Protein AF-A0A2M7S417-F1 (afdb_monomer_lite)

Secondary structure (DSSP, 8-state):
--THHHHHHHHHHHHHHHS-----PPPPPPP---TTGGGTT----HHHHHHHHHHHHHHHHHHHHHHHHHHHHHHHHHHHHHHHHHHHHHHH---GGGHHHHHHHHHHHHHHHHHHHHHHHHHHHHHHHHHHHHHHHHHHHHHTSTT----

Foldseek 3Di:
DDPPVVVVVVVVVVVVVVPPDDDDDDDDDDDDDDPVVVVVPPDCDPVNVVLVVLVVVLVVQLVVLVVVLVVLVVVLVVVLVVLVVVLVVLVPPDDPPPPPVSVVVSVVVNVVSVVVNVVSVVVSVVSNVVSVVVNVVSVVVLVPRPPDDDD

Sequence (151 aa):
MDNKIVNLFAFIIIFLMLFGNCDAQWPPLPPTISPSDAEIGRKLTPKKTRDILDFSILDQQLKQIEEQEKNVNAKYDRQRDSLYKEIQDLERRYSPTNYFKYEKNKQSRLKQLYSNLQVIEEKRTQELEKLEKRRQEVLKKAEGNPYYKKF

Radius of gyration: 31.03 Å; chains: 1; bounding box: 86×46×71 Å

Structure (mmCIF, N/CA/C/O backbone):
data_AF-A0A2M7S417-F1
#
_entry.id   AF-A0A2M7S417-F1
#
loop_
_atom_site.group_PDB
_atom_site.id
_atom_site.type_symbol
_atom_site.label_atom_id
_atom_site.label_alt_id
_atom_site.label_comp_id
_atom_site.label_asym_id
_atom_site.label_entity_id
_atom_site.label_seq_id
_atom_site.pdbx_PDB_ins_code
_atom_site.Cartn_x
_atom_site.Cartn_y
_atom_site.Cartn_z
_atom_site.occupancy
_atom_site.B_iso_or_equiv
_atom_site.auth_seq_id
_atom_site.auth_comp_id
_atom_site.auth_asym_id
_atom_site.auth_atom_id
_atom_site.pdbx_PDB_model_num
ATOM 1 N N . MET A 1 1 ? -15.984 34.152 12.413 1.00 45.78 1 MET A N 1
ATOM 2 C CA . MET A 1 1 ? -17.246 33.400 12.577 1.00 45.78 1 MET A CA 1
ATOM 3 C C . MET A 1 1 ? -17.707 33.015 11.188 1.00 45.78 1 MET A C 1
ATOM 5 O O . MET A 1 1 ? -18.020 33.892 10.397 1.00 45.78 1 MET A O 1
ATOM 9 N N . ASP A 1 2 ? -17.586 31.733 10.859 1.00 41.72 2 ASP A N 1
ATOM 10 C CA . ASP A 1 2 ? -17.624 31.236 9.486 1.00 41.72 2 ASP A CA 1
ATOM 11 C C . ASP A 1 2 ? -19.043 31.161 8.900 1.00 41.72 2 ASP A C 1
ATOM 13 O O . ASP A 1 2 ? -19.935 30.513 9.453 1.00 41.72 2 ASP A O 1
ATOM 17 N N . ASN A 1 3 ? -19.209 31.747 7.709 1.00 51.84 3 ASN A N 1
ATOM 18 C CA . ASN A 1 3 ? -20.437 31.829 6.895 1.00 51.84 3 ASN A CA 1
ATOM 19 C C . ASN A 1 3 ? -21.092 30.478 6.531 1.00 51.84 3 ASN A C 1
ATOM 21 O O . ASN A 1 3 ? -22.131 30.444 5.876 1.00 51.84 3 ASN A O 1
ATOM 25 N N . LYS A 1 4 ? -20.515 29.348 6.950 1.00 47.66 4 LYS A N 1
ATOM 26 C CA . LYS A 1 4 ? -21.068 28.005 6.720 1.00 47.66 4 LYS A CA 1
ATOM 27 C C . LYS A 1 4 ? -22.209 27.659 7.681 1.00 47.66 4 LYS A C 1
ATOM 29 O O . LYS A 1 4 ? -23.081 26.880 7.314 1.00 47.66 4 LYS A O 1
ATOM 34 N N . ILE A 1 5 ? -22.239 28.260 8.873 1.00 52.47 5 ILE A N 1
ATOM 35 C CA . ILE A 1 5 ? -23.282 27.990 9.878 1.00 52.47 5 ILE A CA 1
ATOM 36 C C . ILE A 1 5 ? -24.610 28.657 9.482 1.00 52.47 5 ILE A C 1
ATOM 38 O O . ILE A 1 5 ? -25.672 28.065 9.655 1.00 52.47 5 ILE A O 1
ATOM 42 N N . VAL A 1 6 ? -24.560 29.840 8.862 1.00 55.09 6 VAL A N 1
ATOM 43 C CA . VAL A 1 6 ? -25.763 30.595 8.465 1.00 55.09 6 VAL A CA 1
ATOM 44 C C . VAL A 1 6 ? -26.569 29.865 7.380 1.00 55.09 6 VAL A C 1
ATOM 46 O O . VAL A 1 6 ? -27.796 29.827 7.446 1.00 55.09 6 VAL A O 1
ATOM 49 N N . ASN A 1 7 ? -25.899 29.195 6.436 1.00 51.66 7 ASN A N 1
ATOM 50 C CA . ASN A 1 7 ? -26.580 28.457 5.364 1.00 51.66 7 ASN A CA 1
ATOM 51 C C . ASN A 1 7 ? -27.292 27.182 5.842 1.00 51.66 7 ASN A C 1
ATOM 53 O O . ASN A 1 7 ? -28.297 26.792 5.251 1.00 51.66 7 ASN A O 1
ATOM 57 N N . LEU A 1 8 ? -26.818 26.547 6.919 1.00 53.59 8 LEU A N 1
ATOM 58 C CA . LEU A 1 8 ? -27.470 25.355 7.466 1.00 53.59 8 LEU A CA 1
ATOM 59 C C . LEU A 1 8 ? -28.770 25.714 8.206 1.00 53.59 8 LEU A C 1
ATOM 61 O O . LEU A 1 8 ? -29.763 25.001 8.091 1.00 53.59 8 LEU A O 1
ATOM 65 N N . PHE A 1 9 ? -28.791 26.854 8.905 1.00 51.84 9 PHE A N 1
ATOM 66 C CA . PHE A 1 9 ? -29.991 27.334 9.597 1.00 51.84 9 PHE A CA 1
ATOM 67 C C . PHE A 1 9 ? -31.098 27.774 8.630 1.00 51.84 9 PHE A C 1
ATOM 69 O O . PHE A 1 9 ? -32.269 27.488 8.880 1.00 51.84 9 PHE A O 1
ATOM 76 N N . ALA A 1 10 ? -30.748 28.393 7.498 1.00 56.56 10 ALA A N 1
ATOM 77 C CA . ALA A 1 10 ? -31.728 28.780 6.482 1.00 56.56 10 ALA A CA 1
ATOM 78 C C . ALA A 1 10 ? -32.451 27.566 5.864 1.00 56.56 10 ALA A C 1
ATOM 80 O O . ALA A 1 10 ? -33.658 27.615 5.628 1.00 56.56 10 ALA A O 1
ATOM 81 N N . PHE A 1 11 ? -31.744 26.448 5.671 1.00 55.69 11 PHE A N 1
ATOM 82 C CA . PHE A 1 11 ? -32.325 25.223 5.110 1.00 55.69 11 PHE A CA 1
ATOM 83 C C . PHE A 1 11 ? -33.346 24.557 6.046 1.00 55.69 11 PHE A C 1
ATOM 85 O O . PHE A 1 11 ? -34.362 24.041 5.585 1.00 55.69 11 PHE A O 1
ATOM 92 N N . ILE A 1 12 ? -33.109 24.603 7.360 1.00 57.50 12 ILE A N 1
ATOM 93 C CA . ILE A 1 12 ? -33.992 23.985 8.362 1.00 57.50 12 ILE A CA 1
ATOM 94 C C . ILE A 1 12 ? -35.317 24.753 8.482 1.00 57.50 12 ILE A C 1
ATOM 96 O O . ILE A 1 12 ? -36.377 24.141 8.610 1.00 57.50 12 ILE A O 1
ATOM 100 N N . ILE A 1 13 ? -35.280 26.085 8.383 1.00 57.28 13 ILE A N 1
ATOM 101 C CA . ILE A 1 13 ? -36.488 26.921 8.471 1.00 57.28 13 ILE A CA 1
ATOM 102 C C . ILE A 1 13 ? -37.386 26.722 7.240 1.00 57.28 13 ILE A C 1
ATOM 104 O O . ILE A 1 13 ? -38.602 26.603 7.383 1.00 57.28 13 ILE A O 1
ATOM 108 N N . ILE A 1 14 ? -36.801 26.603 6.044 1.00 56.44 14 ILE A N 1
ATOM 109 C CA . ILE A 1 14 ? -37.559 26.335 4.810 1.00 56.44 14 ILE A CA 1
ATOM 110 C C . ILE A 1 14 ? -38.202 24.937 4.853 1.00 56.44 14 ILE A C 1
ATOM 112 O O . ILE A 1 14 ? -39.342 24.771 4.420 1.00 56.44 14 ILE A O 1
ATOM 116 N N . PHE A 1 15 ? -37.525 23.946 5.440 1.00 51.78 15 PHE A N 1
ATOM 117 C CA . PHE A 1 15 ? -38.070 22.594 5.595 1.00 51.78 15 PHE A CA 1
ATOM 118 C C . PHE A 1 15 ? -39.266 22.546 6.563 1.00 51.78 15 PHE A C 1
ATOM 120 O O . PHE A 1 15 ? -40.220 21.813 6.328 1.00 51.78 15 PHE A O 1
ATOM 127 N N . LEU A 1 16 ? -39.268 23.370 7.616 1.00 51.34 16 LEU A N 1
ATOM 128 C CA . LEU A 1 16 ? -40.389 23.457 8.561 1.00 51.34 16 LEU A CA 1
ATOM 129 C C . LEU A 1 16 ? -41.619 24.177 7.988 1.00 51.34 16 LEU A C 1
ATOM 131 O O . LEU A 1 16 ? -42.739 23.847 8.369 1.00 51.34 16 LEU A O 1
ATOM 135 N N . MET A 1 17 ? -41.441 25.113 7.050 1.00 50.28 17 MET A N 1
ATOM 136 C CA . MET A 1 17 ? -42.573 25.806 6.418 1.00 50.28 17 MET A CA 1
ATOM 137 C C . MET A 1 17 ? -43.271 24.976 5.331 1.00 50.28 17 MET A C 1
ATOM 139 O O . MET A 1 17 ? -44.449 25.196 5.072 1.00 50.28 17 MET A O 1
ATOM 143 N N . LEU A 1 18 ? -42.586 24.005 4.716 1.00 51.16 18 LEU A N 1
ATOM 144 C CA . LEU A 1 18 ? -43.160 23.171 3.648 1.00 51.16 18 LEU A CA 1
ATOM 145 C C . LEU A 1 18 ? -43.994 21.980 4.151 1.00 51.16 18 LEU A C 1
ATOM 147 O O . LEU A 1 18 ? -44.774 21.428 3.381 1.00 51.16 18 LEU A O 1
ATOM 151 N N . PHE A 1 19 ? -43.874 21.605 5.428 1.00 48.91 19 PHE A N 1
ATOM 152 C CA . PHE A 1 19 ? -44.612 20.476 6.020 1.00 48.91 19 PHE A CA 1
ATOM 153 C C . PHE A 1 19 ? -45.622 20.891 7.102 1.00 48.91 19 PHE A C 1
ATOM 155 O O . PHE A 1 19 ? -46.267 20.041 7.713 1.00 48.91 19 PHE A O 1
ATOM 162 N N . GLY A 1 20 ? -45.794 22.192 7.335 1.00 45.84 20 GLY A N 1
ATOM 163 C CA . GLY A 1 20 ? -46.723 22.730 8.324 1.00 45.84 20 GLY A CA 1
ATOM 164 C C . GLY A 1 20 ? -48.110 23.006 7.754 1.00 45.84 20 GLY A C 1
ATOM 165 O O . GLY A 1 20 ? -48.501 24.161 7.713 1.00 45.84 20 GLY A O 1
ATOM 166 N N . ASN A 1 21 ? -48.833 21.980 7.296 1.00 50.12 21 ASN A N 1
ATOM 167 C CA . ASN A 1 21 ? -50.294 22.030 7.148 1.00 50.12 21 ASN A CA 1
ATOM 168 C C . ASN A 1 21 ? -50.863 20.607 7.078 1.00 50.12 21 ASN A C 1
ATOM 170 O O . ASN A 1 21 ? -51.005 20.016 6.010 1.00 50.12 21 ASN A O 1
ATOM 174 N N . CYS A 1 22 ? -51.191 20.055 8.243 1.00 39.31 22 CYS A N 1
ATOM 175 C CA . CYS A 1 22 ? -52.138 18.956 8.372 1.00 39.31 22 CYS A CA 1
ATOM 17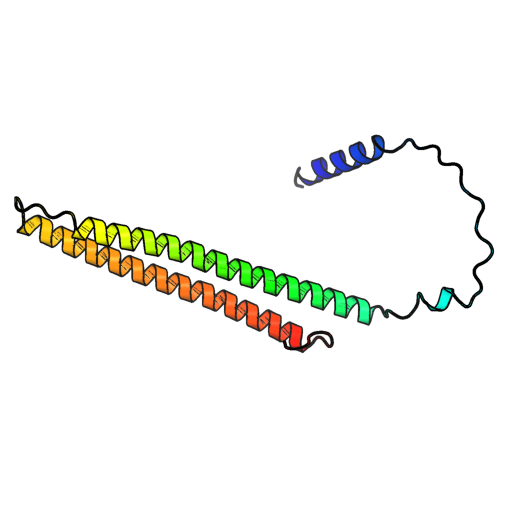6 C C . CYS A 1 22 ? -52.999 19.232 9.603 1.00 39.31 22 CYS A C 1
ATOM 178 O O . CYS A 1 22 ? -52.553 19.063 10.737 1.00 39.31 22 CYS A O 1
ATOM 180 N N . ASP A 1 23 ? -54.230 19.674 9.348 1.00 50.28 23 ASP A N 1
ATOM 181 C CA . ASP A 1 23 ? -55.357 19.518 10.259 1.00 50.28 23 ASP A CA 1
ATOM 182 C C . ASP A 1 23 ? -55.468 18.037 10.636 1.00 50.28 23 ASP A C 1
ATOM 184 O O . ASP A 1 23 ? -55.852 17.197 9.822 1.00 50.28 23 ASP A O 1
ATOM 188 N N . ALA A 1 24 ? -55.098 17.699 11.868 1.00 44.97 24 ALA A N 1
ATOM 189 C CA . ALA A 1 24 ? -55.280 16.364 12.415 1.00 44.97 24 ALA A CA 1
ATOM 190 C C . ALA A 1 24 ? -56.060 16.482 13.722 1.00 44.97 24 ALA A C 1
ATOM 192 O O . ALA A 1 24 ? -55.543 16.840 14.779 1.00 44.97 24 ALA A O 1
ATOM 193 N N . GLN A 1 25 ? -57.350 16.202 13.599 1.00 42.19 25 GLN A N 1
ATOM 194 C CA . GLN A 1 25 ? -58.297 16.012 14.680 1.00 42.19 25 GLN A CA 1
ATOM 195 C C . GLN A 1 25 ? -57.741 14.992 15.687 1.00 42.19 25 GLN A C 1
ATOM 197 O O . GLN A 1 25 ? -57.468 13.844 15.337 1.00 42.19 25 GLN A O 1
ATOM 202 N N . TRP A 1 26 ? -57.532 15.424 16.932 1.00 42.81 26 TRP A N 1
ATOM 203 C CA . TRP A 1 26 ? -56.989 14.572 17.990 1.00 42.81 26 TRP A CA 1
ATOM 204 C C . TRP A 1 26 ? -57.972 13.435 18.319 1.00 42.81 26 TRP A C 1
ATOM 206 O O . TRP A 1 26 ? -59.136 13.722 18.617 1.00 42.81 26 TRP A O 1
ATOM 216 N N . PRO A 1 27 ? -57.551 12.157 18.307 1.00 43.84 27 PRO A N 1
ATOM 217 C CA . PRO A 1 27 ? -58.373 11.084 18.849 1.00 43.84 27 PRO A CA 1
ATOM 218 C C . PRO A 1 27 ? -58.471 11.220 20.382 1.00 43.84 27 PRO A C 1
ATOM 220 O O . PRO A 1 27 ? -57.541 11.734 21.014 1.00 43.84 27 PRO A O 1
ATOM 223 N N . PRO A 1 28 ? -59.578 10.775 21.007 1.00 47.75 28 PRO A N 1
ATOM 224 C CA . PRO A 1 28 ? -59.715 10.806 22.457 1.00 47.75 28 PRO A CA 1
ATOM 225 C C . PRO A 1 28 ? -58.628 9.951 23.120 1.00 47.75 28 PRO A C 1
ATOM 227 O O . PRO A 1 28 ? -58.261 8.885 22.623 1.00 47.75 28 PRO A O 1
ATOM 230 N N . LEU A 1 29 ? -58.115 10.452 24.246 1.00 50.50 29 LEU A N 1
ATOM 231 C CA . LEU A 1 29 ? -57.075 9.811 25.051 1.00 50.50 29 LEU A CA 1
ATOM 232 C C . LEU A 1 29 ? -57.456 8.355 25.391 1.00 50.50 29 LEU A C 1
ATOM 234 O O . LEU A 1 29 ? -58.589 8.118 25.820 1.00 50.50 29 LEU A O 1
ATOM 238 N N . PRO A 1 30 ? -56.534 7.383 25.251 1.00 46.78 30 PRO A N 1
ATOM 239 C CA . PRO A 1 30 ? -56.773 6.027 25.727 1.00 46.78 30 PRO A CA 1
ATOM 240 C C . PRO A 1 30 ? -56.899 6.004 27.263 1.00 46.78 30 PRO A C 1
ATOM 242 O O . PRO A 1 30 ? -56.320 6.859 27.943 1.00 46.78 30 PRO A O 1
ATOM 245 N N . PRO A 1 31 ? -57.656 5.041 27.823 1.00 49.41 31 PRO A N 1
ATOM 246 C CA . PRO A 1 31 ? -57.903 4.966 29.253 1.00 49.41 31 PRO A CA 1
ATOM 247 C C . PRO A 1 31 ? -56.604 4.757 30.035 1.00 49.41 31 PRO A C 1
ATOM 249 O O . PRO A 1 31 ? -55.679 4.076 29.594 1.00 49.41 31 PRO A O 1
ATOM 252 N N . THR A 1 32 ? -56.591 5.383 31.207 1.00 51.81 32 THR A N 1
ATOM 253 C CA . THR A 1 32 ? -55.578 5.402 32.260 1.00 51.81 32 THR A CA 1
ATOM 254 C C . THR A 1 32 ? -54.691 4.157 32.279 1.00 51.81 32 THR A C 1
ATOM 256 O O . THR A 1 32 ? -55.132 3.064 32.630 1.00 51.81 32 THR A O 1
ATOM 259 N N . ILE A 1 33 ? -53.418 4.351 31.930 1.00 42.50 33 ILE A N 1
ATOM 260 C CA . ILE A 1 33 ? -52.358 3.353 32.069 1.00 42.50 33 ILE A CA 1
ATOM 261 C C . ILE A 1 33 ? -52.300 2.935 33.545 1.00 42.50 33 ILE A C 1
ATOM 263 O O . ILE A 1 33 ? -52.037 3.756 34.426 1.00 42.50 33 ILE A O 1
ATOM 267 N N . SER A 1 34 ? -52.581 1.656 33.802 1.00 46.53 34 SER A N 1
ATOM 268 C CA . SER A 1 34 ? -52.348 0.997 35.087 1.00 46.53 34 SER A CA 1
ATOM 269 C C . SER A 1 34 ? -50.896 1.234 35.528 1.00 46.53 34 SER A C 1
ATOM 271 O O . SER A 1 34 ? -49.988 1.1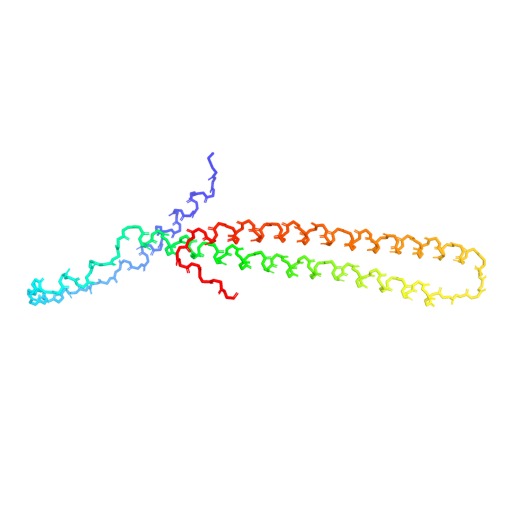23 34.699 1.00 46.53 34 SER A O 1
ATOM 273 N N . PRO A 1 35 ? -50.621 1.510 36.816 1.00 47.81 35 PRO A N 1
ATOM 274 C CA . PRO A 1 35 ? -49.262 1.744 37.308 1.00 47.81 35 PRO A CA 1
ATOM 275 C C . PRO A 1 35 ? -48.301 0.551 37.121 1.00 47.81 35 PRO A C 1
ATOM 277 O O . PRO A 1 35 ? -47.112 0.708 37.391 1.00 47.81 35 PRO A O 1
ATOM 280 N N . SER A 1 36 ? -48.764 -0.606 36.625 1.00 47.50 36 SER A N 1
ATOM 281 C CA . SER A 1 36 ? -47.907 -1.755 36.295 1.00 47.50 36 SER A CA 1
ATOM 282 C C . SER A 1 36 ? -47.101 -1.595 35.001 1.00 47.50 36 SER A C 1
ATOM 284 O O . SER A 1 36 ? -46.043 -2.204 34.874 1.00 47.50 36 SER A O 1
ATOM 286 N N . ASP A 1 37 ? -47.540 -0.762 34.052 1.00 41.69 37 ASP A N 1
ATOM 287 C CA . ASP A 1 37 ? -46.885 -0.686 32.732 1.00 41.69 37 ASP A CA 1
ATOM 288 C C . ASP A 1 37 ? -45.796 0.401 32.672 1.00 41.69 37 ASP A C 1
ATOM 290 O O . ASP A 1 37 ? -44.940 0.407 31.785 1.00 41.69 37 ASP A O 1
ATOM 294 N N . ALA A 1 38 ? -45.738 1.273 33.685 1.00 43.56 38 ALA A N 1
ATOM 295 C CA . ALA A 1 38 ? -44.649 2.233 33.884 1.00 43.56 38 ALA A CA 1
ATOM 296 C C . ALA A 1 38 ? -43.333 1.581 34.368 1.00 43.56 38 ALA A C 1
ATOM 298 O O . ALA A 1 38 ? -42.297 2.252 34.462 1.00 43.56 38 ALA A O 1
ATOM 299 N N . GLU A 1 39 ? -43.344 0.283 34.685 1.00 43.53 39 GLU A N 1
ATOM 300 C CA . GLU A 1 39 ? -42.160 -0.460 35.135 1.00 43.53 39 GLU A CA 1
ATOM 301 C C . GLU A 1 39 ? -41.340 -1.079 34.000 1.00 43.53 39 GLU A C 1
ATOM 303 O O . GLU A 1 39 ? -40.158 -1.377 34.191 1.00 43.53 39 GLU A O 1
ATOM 308 N N . ILE A 1 40 ? -41.893 -1.179 32.789 1.00 44.88 40 ILE A N 1
ATOM 309 C CA . ILE A 1 40 ? -41.152 -1.718 31.637 1.00 44.88 40 ILE A CA 1
ATOM 310 C C . ILE A 1 40 ? -40.175 -0.665 31.064 1.00 44.88 40 ILE A C 1
ATOM 312 O O . ILE A 1 40 ? -39.168 -1.007 30.447 1.00 44.88 40 ILE A O 1
ATOM 316 N N . GLY A 1 41 ? -40.384 0.624 31.363 1.00 44.53 41 GLY A N 1
ATOM 317 C CA . GLY A 1 41 ? -39.524 1.730 30.919 1.00 44.53 41 GLY A CA 1
ATOM 318 C C . GLY A 1 41 ? -38.271 2.005 31.768 1.00 44.53 41 GLY A C 1
ATOM 319 O O . GLY A 1 41 ? -37.495 2.895 31.422 1.00 44.53 41 GLY A O 1
ATOM 320 N N . ARG A 1 42 ? -38.035 1.293 32.882 1.00 51.47 42 ARG A N 1
ATOM 321 C CA . ARG A 1 42 ? -36.982 1.649 33.860 1.00 51.47 42 ARG A CA 1
ATOM 322 C C . ARG A 1 42 ? -35.965 0.541 34.148 1.00 51.47 42 ARG A C 1
ATOM 324 O O . ARG A 1 42 ? -35.794 0.174 35.301 1.00 51.47 42 ARG A O 1
ATOM 331 N N . LYS A 1 43 ? -35.208 0.038 33.160 1.00 49.22 43 LYS A N 1
ATOM 332 C CA . LYS A 1 43 ? -33.993 -0.779 33.452 1.00 49.22 43 LYS A CA 1
ATOM 333 C C . LYS A 1 43 ? -32.789 -0.558 32.524 1.00 49.22 43 LYS A C 1
ATOM 335 O O . LYS A 1 43 ? -31.956 -1.449 32.349 1.00 49.22 43 LYS A O 1
ATOM 340 N N . LEU A 1 44 ? -32.623 0.648 31.987 1.00 51.94 44 LEU A N 1
ATOM 341 C CA . LEU A 1 44 ? -31.328 1.107 31.477 1.00 51.94 44 LEU A CA 1
ATOM 342 C C . LEU A 1 44 ? -30.826 2.210 32.404 1.00 51.94 44 LEU A C 1
ATOM 344 O O . LEU A 1 44 ? -31.297 3.341 32.366 1.00 51.94 44 LEU A O 1
ATOM 348 N N . THR A 1 45 ? -29.914 1.856 33.310 1.00 57.72 45 THR A N 1
ATOM 349 C CA . THR A 1 45 ? -29.231 2.859 34.129 1.00 57.72 45 THR A CA 1
ATOM 350 C C . THR A 1 45 ? -28.380 3.745 33.207 1.00 57.72 45 THR A C 1
ATOM 352 O O . THR A 1 45 ? -27.866 3.247 32.204 1.00 57.72 45 THR A O 1
ATOM 355 N N . PRO A 1 46 ? -28.161 5.033 33.530 1.00 62.22 46 PRO A N 1
ATOM 356 C CA . PRO A 1 46 ? -27.335 5.935 32.714 1.00 62.22 46 PRO A CA 1
ATOM 357 C C . PRO A 1 46 ? -25.941 5.369 32.402 1.00 62.22 46 PRO A C 1
ATOM 359 O O . PRO A 1 46 ? -25.365 5.648 31.354 1.00 62.22 46 PRO A O 1
ATOM 362 N N . LYS A 1 47 ? -25.423 4.532 33.311 1.00 60.91 47 LYS A N 1
ATOM 363 C CA . LYS A 1 47 ? -24.179 3.778 33.150 1.00 60.91 47 LYS A CA 1
ATOM 364 C C . LY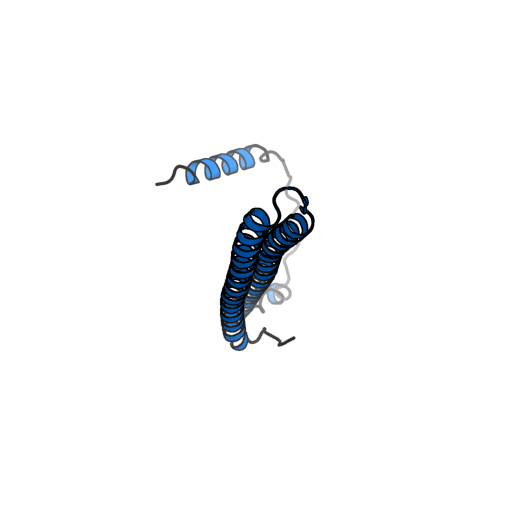S A 1 47 ? -24.264 2.772 31.996 1.00 60.91 47 LYS A C 1
ATOM 366 O O . LYS A 1 47 ? -23.442 2.819 31.096 1.00 60.91 47 LYS A O 1
ATOM 371 N N . LYS A 1 48 ? -25.321 1.957 31.955 1.00 64.25 48 LYS A N 1
ATOM 372 C CA . LYS A 1 48 ? -25.548 0.971 30.891 1.00 64.25 48 LYS A CA 1
ATOM 373 C C . LYS A 1 48 ? -25.724 1.621 29.513 1.00 64.25 48 LYS A C 1
ATOM 375 O O . LYS A 1 48 ? -25.238 1.084 28.527 1.00 64.25 48 LYS A O 1
ATOM 380 N N . THR A 1 49 ? -26.372 2.785 29.439 1.00 63.56 49 THR A N 1
ATOM 381 C CA . THR A 1 49 ? -26.511 3.536 28.178 1.00 63.56 49 THR A CA 1
ATOM 382 C C . THR A 1 49 ? -25.174 4.109 27.693 1.00 63.56 49 THR A C 1
ATOM 384 O O . THR A 1 49 ? -24.910 4.081 26.493 1.00 63.56 49 THR A O 1
ATOM 387 N N . ARG A 1 50 ? -24.309 4.587 28.603 1.00 64.56 50 ARG A N 1
ATOM 388 C CA . ARG A 1 50 ? -22.945 5.033 28.261 1.00 64.56 50 ARG A CA 1
ATOM 389 C C . ARG A 1 50 ? -22.078 3.889 27.754 1.00 64.56 50 ARG A C 1
ATOM 391 O O . ARG A 1 50 ? -21.492 4.026 26.691 1.00 64.56 50 ARG A O 1
ATOM 398 N N . ASP A 1 51 ? -22.082 2.752 28.444 1.00 69.12 51 ASP A N 1
ATOM 399 C CA . ASP A 1 51 ? -21.246 1.608 28.064 1.00 69.12 51 ASP A CA 1
ATOM 400 C C . ASP A 1 51 ? -21.591 1.076 26.650 1.00 69.12 51 ASP A C 1
ATOM 402 O O . ASP A 1 51 ? -20.699 0.674 25.898 1.00 69.12 51 ASP A O 1
ATOM 406 N N . ILE A 1 52 ? -22.878 1.122 26.262 1.00 71.62 52 ILE A N 1
ATOM 407 C CA . ILE A 1 52 ? -23.367 0.767 24.914 1.00 71.62 52 ILE A CA 1
ATOM 408 C C . ILE A 1 52 ? -22.926 1.798 23.864 1.00 71.62 52 ILE A C 1
ATOM 410 O O . ILE A 1 52 ? -22.516 1.424 22.764 1.00 71.62 52 ILE A O 1
ATOM 414 N N . LEU A 1 53 ? -23.004 3.093 24.187 1.00 71.88 53 LEU A N 1
ATOM 415 C CA . LEU A 1 53 ? -22.564 4.160 23.288 1.00 71.88 53 LEU A CA 1
ATOM 416 C C . LEU A 1 53 ? -21.046 4.093 23.056 1.00 71.88 53 LEU A C 1
ATOM 418 O O . LEU A 1 53 ? -20.601 4.172 21.913 1.00 71.88 53 LEU A O 1
ATOM 422 N N . ASP A 1 54 ? -20.269 3.865 24.116 1.00 76.75 54 ASP A N 1
ATOM 423 C CA . ASP A 1 54 ? -18.814 3.712 24.052 1.00 76.75 54 ASP A CA 1
ATOM 424 C C . ASP A 1 54 ? -18.422 2.503 23.191 1.00 76.75 54 ASP A C 1
ATOM 426 O O . ASP A 1 54 ? -17.513 2.596 22.366 1.00 76.75 54 ASP A O 1
ATOM 430 N N . PHE A 1 55 ? -19.155 1.388 23.301 1.00 77.38 55 PHE A N 1
ATOM 431 C CA . PHE A 1 55 ? -18.965 0.227 22.428 1.00 77.38 55 PHE A CA 1
ATOM 432 C C . PHE A 1 55 ? -19.253 0.553 20.953 1.00 77.38 55 PHE A C 1
ATOM 434 O O . PHE A 1 55 ? -18.441 0.234 20.086 1.00 77.38 55 PHE A O 1
ATOM 441 N N . SER A 1 56 ? -20.367 1.235 20.657 1.00 82.19 56 SER A N 1
ATOM 442 C CA . SER A 1 56 ? -20.710 1.636 19.284 1.00 82.19 56 SER A CA 1
ATOM 443 C C . SER A 1 56 ? -19.655 2.559 18.667 1.00 82.19 56 SER A C 1
ATOM 445 O O . SER A 1 56 ? -19.378 2.464 17.471 1.00 82.19 56 SER A O 1
ATOM 447 N N . ILE A 1 57 ? -19.065 3.450 19.467 1.00 86.12 57 ILE A N 1
ATOM 448 C CA . ILE A 1 57 ? -17.999 4.352 19.019 1.00 86.12 57 ILE A CA 1
ATOM 449 C C . ILE A 1 57 ? -16.719 3.561 18.718 1.00 86.12 57 ILE A C 1
ATOM 451 O O . ILE A 1 57 ? -16.090 3.799 17.686 1.00 86.12 57 ILE A O 1
ATOM 455 N N . LEU A 1 58 ? -16.338 2.611 19.579 1.00 85.50 58 LEU A N 1
ATOM 456 C CA . LEU A 1 58 ? -15.152 1.769 19.377 1.00 85.50 58 LEU A CA 1
ATOM 457 C C . LEU A 1 58 ? -15.286 0.880 18.130 1.00 85.50 58 LEU A C 1
ATOM 459 O O . LEU A 1 58 ? -14.343 0.790 17.344 1.00 85.50 58 LEU A O 1
ATOM 463 N N . ASP A 1 59 ? -16.459 0.285 17.899 1.00 85.62 59 ASP A N 1
ATOM 464 C CA . ASP A 1 59 ? -16.733 -0.515 16.696 1.00 85.62 59 ASP A CA 1
ATOM 465 C C . ASP A 1 59 ? -16.644 0.333 15.417 1.00 85.62 59 ASP A C 1
ATOM 467 O O . ASP A 1 59 ? -16.017 -0.056 14.428 1.00 85.62 59 ASP A O 1
ATOM 471 N N . GLN A 1 60 ? -17.193 1.551 15.448 1.00 89.44 60 GLN A N 1
ATOM 472 C CA . GLN A 1 60 ? -17.075 2.484 14.331 1.00 89.44 60 GLN A CA 1
ATOM 473 C C . GLN A 1 60 ? -15.616 2.893 14.073 1.00 89.44 60 GLN A C 1
ATOM 475 O O . GLN A 1 60 ? -15.211 3.015 12.915 1.00 89.44 60 GLN A O 1
ATOM 480 N N . GLN A 1 61 ? -14.809 3.077 15.123 1.00 89.62 61 GLN A N 1
ATOM 481 C CA . GLN A 1 61 ? -13.377 3.363 14.990 1.00 89.62 61 GLN A CA 1
ATOM 482 C C . GLN A 1 61 ? -12.614 2.195 14.355 1.00 89.62 61 GLN A C 1
ATOM 484 O O . GLN A 1 61 ? -11.783 2.435 13.481 1.00 89.62 61 GLN A O 1
ATOM 489 N N . LEU A 1 62 ? -12.910 0.947 14.736 1.00 90.00 62 LEU A N 1
ATOM 490 C CA . LEU A 1 62 ? -12.297 -0.237 14.124 1.00 90.00 62 LEU A CA 1
ATOM 491 C C . LEU A 1 62 ? -12.642 -0.343 12.635 1.00 90.00 62 LEU A C 1
ATOM 493 O O . LEU A 1 62 ? -11.736 -0.471 11.815 1.00 90.00 62 LEU A O 1
ATOM 497 N N . LYS A 1 63 ? -13.916 -0.168 12.265 1.00 90.25 63 LYS A N 1
ATOM 498 C CA . LYS A 1 63 ? -14.348 -0.152 10.854 1.00 90.25 63 LYS A CA 1
ATOM 499 C C . LYS A 1 63 ? -13.647 0.931 10.035 1.00 90.25 63 LYS A C 1
ATOM 501 O O . LYS A 1 63 ? -13.268 0.700 8.891 1.00 90.25 63 LYS A O 1
ATOM 506 N N . GLN A 1 64 ? -13.452 2.118 10.612 1.00 91.94 64 GLN A N 1
ATOM 507 C CA . GLN A 1 64 ? -12.704 3.187 9.948 1.00 91.94 64 GLN A CA 1
ATOM 508 C C . GLN A 1 64 ? -11.232 2.824 9.732 1.00 91.94 64 GLN A C 1
ATOM 510 O O . GLN A 1 64 ? -10.673 3.194 8.702 1.00 91.94 64 GLN A O 1
ATOM 515 N N . ILE A 1 65 ? -10.603 2.120 10.677 1.00 91.31 65 ILE A N 1
ATOM 516 C CA . ILE A 1 65 ? -9.214 1.661 10.539 1.00 91.31 65 ILE A CA 1
ATOM 517 C C . ILE A 1 65 ? -9.113 0.600 9.439 1.00 91.31 65 ILE A C 1
ATOM 519 O O . ILE A 1 65 ? -8.264 0.734 8.564 1.00 91.31 65 ILE A O 1
ATOM 523 N N . GLU A 1 66 ? -10.014 -0.382 9.413 1.00 92.00 66 GLU A N 1
ATOM 524 C CA . GLU A 1 66 ? -10.052 -1.407 8.357 1.00 92.00 66 GLU A CA 1
ATOM 525 C C . GLU A 1 66 ? -10.232 -0.790 6.963 1.00 92.00 66 GLU A C 1
ATOM 527 O O . GLU A 1 66 ? -9.574 -1.180 5.996 1.00 92.00 66 GLU A O 1
ATOM 532 N N . GLU A 1 67 ? -11.099 0.216 6.846 1.00 94.25 67 GLU A N 1
ATOM 533 C CA . GLU A 1 67 ? -11.283 0.945 5.594 1.00 94.25 67 GLU A CA 1
ATOM 534 C C . GLU A 1 67 ? -10.028 1.751 5.218 1.00 94.25 67 GLU A C 1
ATOM 536 O O . GLU A 1 67 ? -9.634 1.799 4.052 1.00 94.25 67 GLU A O 1
ATOM 541 N N . GLN A 1 68 ? -9.340 2.352 6.193 1.00 91.88 68 GLN A N 1
ATOM 542 C CA . GLN A 1 68 ? -8.057 3.017 5.954 1.00 91.88 68 GLN A CA 1
ATOM 543 C C . GLN A 1 68 ? -6.991 2.033 5.463 1.00 91.88 68 GLN A C 1
ATOM 545 O O . GLN A 1 68 ? -6.296 2.347 4.501 1.00 91.88 68 GLN A O 1
ATOM 550 N N . GLU A 1 69 ? -6.897 0.835 6.039 1.00 92.94 69 GLU A N 1
ATOM 551 C CA . GLU A 1 69 ? -5.958 -0.204 5.599 1.00 92.94 69 GLU A CA 1
ATOM 552 C C . GLU A 1 69 ? -6.223 -0.641 4.156 1.00 92.94 69 GLU A C 1
ATOM 554 O O . GLU A 1 69 ? -5.292 -0.738 3.352 1.00 92.94 69 GLU A O 1
ATOM 559 N N . LYS A 1 70 ? -7.494 -0.851 3.788 1.00 94.00 70 LYS A N 1
ATOM 560 C CA . LYS A 1 70 ? -7.881 -1.153 2.401 1.00 94.00 70 LYS A CA 1
ATOM 561 C C . LYS A 1 70 ? -7.460 -0.041 1.447 1.00 94.00 70 LYS A C 1
ATOM 563 O O . LYS A 1 70 ? -6.878 -0.321 0.400 1.00 94.00 70 LYS A O 1
ATOM 568 N N . ASN A 1 71 ? -7.704 1.213 1.821 1.00 94.62 71 ASN A N 1
ATOM 569 C CA . ASN A 1 71 ? -7.349 2.369 1.002 1.00 94.62 71 ASN A CA 1
ATOM 570 C C . ASN A 1 71 ? -5.829 2.544 0.860 1.00 94.62 71 ASN A C 1
ATOM 572 O O . ASN A 1 71 ? -5.348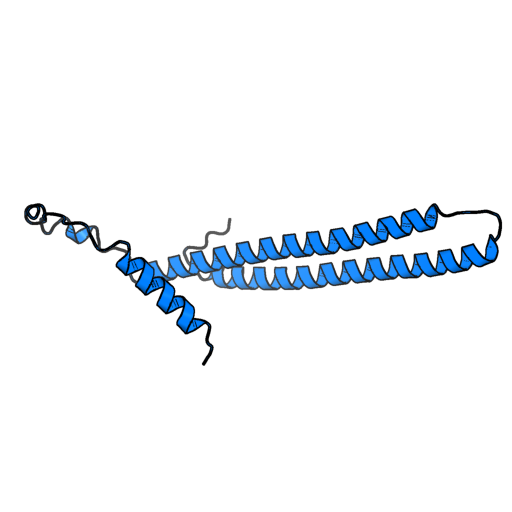 2.832 -0.239 1.00 94.62 71 ASN A O 1
ATOM 576 N N . VAL A 1 72 ? -5.068 2.323 1.936 1.00 92.62 72 VAL A N 1
ATOM 577 C CA . VAL A 1 72 ? -3.598 2.304 1.922 1.00 92.62 72 VAL A CA 1
ATOM 578 C C . VAL A 1 72 ? -3.102 1.222 0.965 1.00 92.62 72 VAL A C 1
ATOM 580 O O . VAL A 1 72 ? -2.348 1.529 0.041 1.00 92.62 72 VAL A O 1
ATOM 583 N N . ASN A 1 73 ? -3.576 -0.016 1.111 1.00 92.88 73 ASN A N 1
ATOM 584 C CA . ASN A 1 73 ? -3.192 -1.117 0.227 1.00 92.88 73 ASN A CA 1
ATOM 585 C C . ASN A 1 73 ? -3.515 -0.809 -1.240 1.00 92.88 73 ASN A C 1
ATOM 587 O O . ASN A 1 73 ? -2.616 -0.835 -2.074 1.00 92.88 73 ASN A O 1
ATOM 591 N N . ALA A 1 74 ? -4.744 -0.383 -1.543 1.00 94.00 74 ALA A N 1
ATOM 592 C CA . ALA A 1 74 ? -5.150 -0.052 -2.907 1.00 94.00 74 ALA A CA 1
ATOM 593 C C . ALA A 1 74 ? -4.312 1.082 -3.527 1.00 94.00 74 ALA A C 1
ATOM 595 O O . ALA A 1 74 ? -3.981 1.040 -4.713 1.00 94.00 74 ALA A O 1
ATOM 596 N N . LYS A 1 75 ? -3.958 2.109 -2.744 1.00 94.44 75 LYS A N 1
ATOM 597 C CA . LYS A 1 75 ? -3.090 3.209 -3.191 1.00 94.44 75 LYS A CA 1
ATOM 598 C C . LYS A 1 75 ? -1.700 2.695 -3.566 1.00 94.44 75 LYS A C 1
ATOM 600 O O . LYS A 1 75 ? -1.204 3.037 -4.640 1.00 94.44 75 LYS A O 1
ATOM 605 N N . TYR A 1 76 ? -1.079 1.905 -2.693 1.00 92.62 76 TYR A N 1
ATOM 606 C CA . TYR A 1 76 ? 0.281 1.412 -2.904 1.00 92.62 76 TYR A CA 1
ATOM 607 C C . TYR A 1 76 ? 0.350 0.328 -3.986 1.00 92.62 76 TYR A C 1
ATOM 609 O O . TYR A 1 76 ? 1.284 0.352 -4.785 1.00 92.62 76 TYR A O 1
ATOM 617 N N . ASP A 1 77 ? -0.665 -0.530 -4.105 1.00 92.56 77 ASP A N 1
ATOM 618 C CA . ASP A 1 77 ? -0.766 -1.518 -5.184 1.00 92.56 77 ASP A CA 1
ATOM 619 C C . ASP A 1 77 ? -0.813 -0.835 -6.558 1.00 92.56 77 ASP A C 1
ATOM 621 O O . ASP A 1 77 ? -0.030 -1.176 -7.440 1.00 92.56 77 ASP A O 1
ATOM 625 N N . ARG A 1 78 ? -1.621 0.224 -6.727 1.00 95.50 78 ARG A N 1
ATOM 626 C CA . ARG A 1 78 ? -1.656 0.996 -7.987 1.00 95.50 78 ARG A CA 1
ATOM 627 C C . ARG A 1 78 ? -0.296 1.595 -8.350 1.00 95.50 78 ARG A C 1
ATOM 629 O O . ARG A 1 78 ? 0.083 1.602 -9.520 1.00 95.50 78 ARG A O 1
ATOM 636 N N . GLN A 1 79 ? 0.428 2.130 -7.366 1.00 93.75 79 GLN A N 1
ATOM 637 C CA . GLN A 1 79 ? 1.754 2.711 -7.595 1.00 93.75 79 GLN A CA 1
ATOM 638 C C . GLN A 1 79 ? 2.774 1.637 -7.982 1.00 93.75 79 GLN A C 1
ATOM 640 O O . GLN A 1 79 ? 3.533 1.819 -8.934 1.00 93.75 79 GLN A O 1
ATOM 645 N N . ARG A 1 80 ? 2.755 0.506 -7.275 1.00 93.62 80 ARG A N 1
ATOM 646 C CA . ARG A 1 80 ? 3.605 -0.650 -7.547 1.00 93.62 80 ARG A CA 1
ATOM 647 C C . ARG A 1 80 ? 3.351 -1.209 -8.948 1.00 93.62 80 ARG A C 1
ATOM 649 O O . ARG A 1 80 ? 4.296 -1.402 -9.706 1.00 93.62 80 ARG A O 1
ATOM 656 N N . ASP A 1 81 ? 2.090 -1.393 -9.323 1.00 94.69 81 ASP A N 1
ATOM 657 C CA . ASP A 1 81 ? 1.702 -1.931 -10.629 1.00 94.69 81 ASP A CA 1
ATOM 658 C C . ASP A 1 81 ? 2.105 -0.986 -11.773 1.00 94.69 81 ASP A C 1
ATOM 660 O O . ASP A 1 81 ? 2.581 -1.433 -12.819 1.00 94.69 81 ASP A O 1
ATOM 664 N N . SER A 1 82 ? 2.000 0.331 -11.559 1.00 94.44 82 SER A N 1
ATOM 665 C CA . SER A 1 82 ? 2.493 1.332 -12.512 1.00 94.44 82 SER A CA 1
ATOM 666 C C . SER A 1 82 ? 4.005 1.225 -12.728 1.00 94.44 82 SER A C 1
ATOM 668 O O . SER A 1 82 ? 4.463 1.297 -13.867 1.00 94.44 82 SER A O 1
ATOM 670 N N . LEU A 1 83 ? 4.782 1.044 -11.656 1.00 92.12 83 LEU A N 1
ATOM 671 C CA . LEU A 1 83 ? 6.234 0.885 -11.751 1.00 92.12 83 LEU A CA 1
ATOM 672 C C . LEU A 1 83 ? 6.627 -0.446 -12.393 1.00 92.12 83 LEU A C 1
ATOM 674 O O . LEU A 1 83 ? 7.521 -0.464 -13.236 1.00 92.12 83 LEU A O 1
ATOM 678 N N . TYR A 1 84 ? 5.940 -1.544 -12.068 1.00 92.94 84 TYR A N 1
ATOM 679 C CA . TYR A 1 84 ? 6.167 -2.828 -12.734 1.00 92.94 84 TYR A CA 1
ATOM 680 C C . TYR A 1 84 ? 5.904 -2.753 -14.232 1.00 92.94 84 TYR A C 1
ATOM 682 O O . TYR A 1 84 ? 6.687 -3.281 -15.022 1.00 92.94 84 TYR A O 1
ATOM 690 N N . LYS A 1 85 ? 4.836 -2.063 -14.640 1.00 93.75 85 LYS A N 1
ATOM 691 C CA . LYS A 1 85 ? 4.554 -1.841 -16.057 1.00 93.75 85 LYS A CA 1
ATOM 692 C C . LYS A 1 85 ? 5.667 -1.042 -16.733 1.00 93.75 85 LYS A C 1
ATOM 694 O O . LYS A 1 85 ? 6.093 -1.409 -1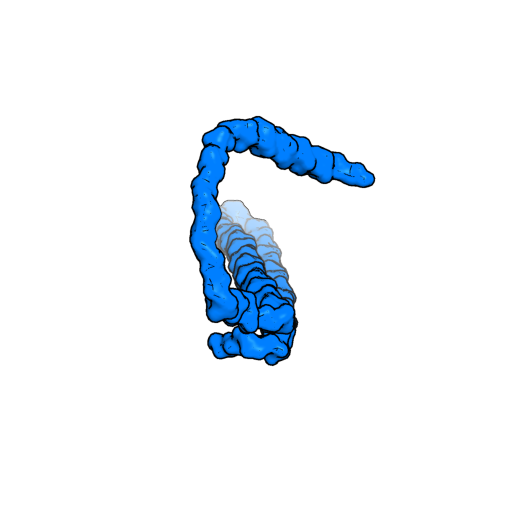7.822 1.00 93.75 85 LYS A O 1
ATOM 699 N N . GLU A 1 86 ? 6.177 0.003 -16.081 1.00 91.56 86 GLU A N 1
ATOM 700 C CA . GLU A 1 86 ? 7.294 0.785 -16.618 1.00 91.56 86 GLU A CA 1
ATOM 701 C C . GLU A 1 86 ? 8.572 -0.057 -16.759 1.00 91.56 86 GLU A C 1
ATOM 703 O O . GLU A 1 86 ? 9.251 0.040 -17.779 1.00 91.56 86 GLU A O 1
ATOM 708 N N . ILE A 1 87 ? 8.869 -0.927 -15.788 1.00 89.56 87 ILE A N 1
ATOM 709 C CA . ILE A 1 87 ? 9.990 -1.877 -15.862 1.00 89.56 87 ILE A CA 1
ATOM 710 C C . ILE A 1 87 ? 9.823 -2.808 -17.068 1.00 89.56 87 ILE A C 1
ATOM 712 O O . ILE A 1 87 ? 10.733 -2.901 -17.891 1.00 89.56 87 ILE A O 1
ATOM 716 N N . GLN A 1 88 ? 8.652 -3.432 -17.226 1.00 89.25 88 GLN A N 1
ATOM 717 C CA . GLN A 1 88 ? 8.374 -4.325 -18.356 1.00 89.25 88 GLN A CA 1
ATOM 718 C C . GLN A 1 88 ? 8.468 -3.603 -19.706 1.00 89.25 88 GLN A C 1
ATOM 720 O O . GLN A 1 88 ? 9.034 -4.132 -20.664 1.00 89.25 88 GLN A O 1
ATOM 725 N N . ASP A 1 89 ? 7.936 -2.384 -19.799 1.00 89.25 89 ASP A N 1
ATOM 726 C CA . ASP A 1 89 ? 8.004 -1.576 -21.016 1.00 89.25 89 ASP A CA 1
ATOM 727 C C . ASP A 1 89 ? 9.452 -1.203 -21.358 1.00 89.25 89 ASP A C 1
ATOM 729 O O . ASP A 1 89 ? 9.838 -1.211 -22.530 1.00 89.25 89 ASP A O 1
ATOM 733 N N . LEU A 1 90 ? 10.269 -0.901 -20.349 1.00 85.31 90 LEU A N 1
ATOM 734 C CA . LEU A 1 90 ? 11.686 -0.594 -20.516 1.00 85.31 90 LEU A CA 1
ATOM 735 C C . LEU A 1 90 ? 12.503 -1.837 -20.903 1.00 85.31 90 LEU A C 1
ATOM 737 O O . LEU A 1 90 ? 13.474 -1.741 -21.654 1.00 85.31 90 LEU A O 1
ATOM 741 N N . GLU A 1 91 ? 12.109 -3.014 -20.422 1.00 82.50 91 GLU A N 1
ATOM 742 C CA . GLU A 1 91 ? 12.715 -4.286 -20.809 1.00 82.50 91 GLU A CA 1
ATOM 743 C C . GLU A 1 91 ? 12.427 -4.641 -22.270 1.00 82.50 91 GLU A C 1
ATOM 745 O O . GLU A 1 91 ? 13.356 -5.044 -22.975 1.00 82.50 91 GLU A O 1
ATOM 750 N N . ARG A 1 92 ? 11.189 -4.414 -22.735 1.00 82.62 92 ARG A N 1
ATOM 751 C CA . ARG A 1 92 ? 10.735 -4.702 -24.110 1.00 82.62 92 ARG A CA 1
ATOM 752 C C . ARG A 1 92 ? 11.297 -3.759 -25.170 1.00 82.62 92 ARG A C 1
ATOM 754 O O . ARG A 1 92 ? 11.461 -4.172 -26.316 1.00 82.62 92 ARG A O 1
ATOM 761 N N . ARG A 1 93 ? 11.559 -2.491 -24.835 1.00 74.81 93 ARG A N 1
ATOM 762 C CA . ARG A 1 93 ? 12.086 -1.486 -25.779 1.00 74.81 93 ARG A CA 1
ATOM 763 C C . ARG A 1 93 ? 13.566 -1.741 -26.065 1.00 74.81 93 ARG A C 1
ATOM 765 O O . ARG A 1 93 ? 14.440 -1.047 -25.555 1.00 74.81 93 ARG A O 1
ATOM 772 N N . TYR A 1 94 ? 13.840 -2.740 -26.896 1.00 65.38 94 TYR A N 1
ATOM 773 C CA . TYR A 1 94 ? 15.174 -3.050 -27.394 1.00 65.38 94 TYR A CA 1
ATOM 774 C C . TYR A 1 94 ? 15.227 -2.853 -28.912 1.00 65.38 94 TYR A C 1
ATOM 776 O O . TYR A 1 94 ? 14.461 -3.463 -29.652 1.00 65.38 94 TYR A O 1
ATOM 784 N N . SER A 1 95 ? 16.130 -1.981 -29.372 1.00 56.97 95 SER A N 1
ATOM 785 C CA . SER A 1 95 ? 16.448 -1.785 -30.790 1.00 56.97 95 SER A CA 1
ATOM 786 C C . SER A 1 95 ? 17.971 -1.867 -30.979 1.00 56.97 95 SER A C 1
ATOM 788 O O . SER A 1 95 ? 18.704 -1.211 -30.231 1.00 56.97 95 SER A O 1
ATOM 790 N N . PRO A 1 96 ? 18.474 -2.668 -31.937 1.00 57.84 96 PRO A N 1
ATOM 791 C CA . PRO A 1 96 ? 19.896 -3.012 -32.044 1.00 57.84 96 PRO A CA 1
ATOM 792 C C . PRO A 1 96 ? 20.811 -1.861 -32.500 1.00 57.84 96 PRO A C 1
ATOM 794 O O . PRO A 1 96 ? 22.030 -1.965 -32.391 1.00 57.84 96 PRO A O 1
ATOM 797 N N . THR A 1 97 ? 20.269 -0.741 -32.976 1.00 63.34 97 THR A N 1
ATOM 798 C CA . THR A 1 97 ? 21.039 0.297 -33.683 1.00 63.34 97 THR A CA 1
ATOM 799 C C . THR A 1 97 ? 21.898 1.214 -32.800 1.00 63.34 97 THR A C 1
ATOM 801 O O . THR A 1 97 ? 22.691 1.972 -33.343 1.00 63.34 97 THR A O 1
ATOM 804 N N . ASN A 1 98 ? 21.797 1.164 -31.463 1.00 59.91 98 ASN A N 1
ATOM 805 C CA . ASN A 1 98 ? 22.642 1.954 -30.542 1.00 59.91 98 ASN A CA 1
ATOM 806 C C . ASN A 1 98 ? 22.884 1.249 -29.185 1.00 59.91 98 ASN A C 1
ATOM 808 O O . ASN A 1 98 ? 22.803 1.856 -28.113 1.00 59.91 98 ASN A O 1
ATOM 812 N N . TYR A 1 99 ? 23.191 -0.049 -29.245 1.00 66.00 99 TYR A N 1
ATOM 813 C CA . TYR A 1 99 ? 23.239 -0.988 -28.116 1.00 66.00 99 TYR A CA 1
ATOM 814 C C . TYR A 1 99 ? 23.916 -0.449 -26.835 1.00 66.00 99 TYR A C 1
ATOM 816 O O . TYR A 1 99 ? 23.287 -0.382 -25.786 1.00 66.00 99 TYR A O 1
ATOM 824 N N . PHE A 1 100 ? 25.167 0.024 -26.897 1.00 71.12 100 PHE A N 1
ATOM 825 C CA . PHE A 1 100 ? 25.936 0.360 -25.685 1.00 71.12 100 PHE A CA 1
ATOM 826 C C . PHE A 1 100 ? 25.432 1.585 -24.901 1.00 71.12 100 PHE A C 1
ATOM 828 O O . PHE A 1 100 ? 25.425 1.570 -23.667 1.00 71.12 100 PHE A O 1
ATOM 835 N N . LYS A 1 101 ? 25.029 2.666 -25.584 1.00 71.88 101 LYS A N 1
ATOM 836 C CA . LYS A 1 101 ? 24.534 3.886 -24.915 1.00 71.88 101 LYS A CA 1
ATOM 837 C C . LYS A 1 101 ? 23.116 3.682 -24.382 1.00 71.88 101 LYS A C 1
ATOM 839 O O . LYS A 1 101 ? 22.804 4.146 -23.285 1.00 71.88 101 LYS A O 1
ATOM 844 N N . TYR A 1 102 ? 22.281 2.964 -25.134 1.00 73.94 102 TYR A N 1
ATOM 845 C CA . TYR A 1 102 ? 20.939 2.599 -24.686 1.00 73.94 102 TYR A CA 1
ATOM 846 C C . TYR A 1 102 ? 20.983 1.647 -23.490 1.00 73.94 102 TYR A C 1
ATOM 848 O O . TYR A 1 102 ? 20.210 1.840 -22.556 1.00 73.94 102 TYR A O 1
ATOM 856 N N . GLU A 1 103 ? 21.930 0.709 -23.448 1.00 78.06 103 GLU A N 1
ATOM 857 C CA . GLU A 1 103 ? 22.033 -0.260 -22.356 1.00 78.06 103 GLU A CA 1
ATOM 858 C C . GLU A 1 103 ? 22.420 0.383 -21.017 1.00 78.06 103 GLU A C 1
ATOM 860 O O . GLU A 1 103 ? 21.781 0.121 -19.999 1.00 78.06 103 GLU A O 1
ATOM 865 N N . LYS A 1 104 ? 23.388 1.312 -20.997 1.00 81.38 104 LYS A N 1
ATOM 866 C CA . LYS A 1 104 ? 23.731 2.049 -19.763 1.00 81.38 104 LYS A CA 1
ATOM 867 C C . LYS A 1 104 ? 22.560 2.883 -19.236 1.00 81.38 104 LYS A C 1
ATOM 869 O O . LYS A 1 104 ? 22.293 2.886 -18.034 1.00 81.38 104 LYS A O 1
ATOM 874 N N . ASN A 1 105 ? 21.845 3.570 -20.128 1.00 85.00 105 ASN A N 1
ATOM 875 C CA . ASN A 1 105 ? 20.672 4.363 -19.753 1.00 85.00 105 ASN A CA 1
ATOM 876 C C . ASN A 1 105 ? 19.530 3.472 -19.248 1.00 85.00 105 ASN A C 1
ATOM 878 O O . ASN A 1 105 ? 18.896 3.802 -18.246 1.00 85.00 105 ASN A O 1
ATOM 882 N N . LYS A 1 106 ? 19.309 2.321 -19.894 1.00 84.12 106 LYS A N 1
ATOM 883 C CA . LYS A 1 106 ? 18.335 1.313 -19.472 1.00 84.12 106 LYS A CA 1
ATOM 884 C C . LYS A 1 106 ? 18.656 0.793 -18.072 1.00 84.12 106 LYS A C 1
ATOM 886 O O . LYS A 1 106 ? 17.794 0.840 -17.202 1.00 84.12 106 LYS A O 1
ATOM 891 N N . GLN A 1 107 ? 19.893 0.370 -17.820 1.00 86.31 107 GLN A N 1
ATOM 892 C CA . GLN A 1 107 ? 20.313 -0.134 -16.508 1.00 86.31 107 GLN A CA 1
ATOM 893 C C . GLN A 1 107 ? 20.191 0.928 -15.410 1.00 86.31 107 GLN A C 1
ATOM 895 O O . GLN A 1 107 ? 19.698 0.636 -14.321 1.00 86.31 107 GLN A O 1
ATOM 900 N N . SER A 1 108 ? 20.581 2.174 -15.698 1.00 89.75 108 SER A N 1
ATOM 901 C CA . SER A 1 108 ? 20.403 3.289 -14.762 1.00 89.75 108 SER A CA 1
ATOM 902 C C . SER A 1 108 ? 18.924 3.510 -14.428 1.00 89.75 108 SER A C 1
ATOM 904 O O . SER A 1 108 ? 18.567 3.624 -13.252 1.00 89.75 108 SER A O 1
ATOM 906 N N . ARG A 1 109 ? 18.049 3.487 -15.442 1.00 90.25 109 ARG A N 1
ATOM 907 C CA . ARG A 1 109 ? 16.604 3.646 -15.255 1.00 90.25 109 ARG A CA 1
ATOM 908 C C . ARG A 1 109 ? 15.988 2.475 -14.490 1.00 90.25 109 ARG A C 1
ATOM 910 O O . ARG A 1 109 ? 15.221 2.723 -13.568 1.00 90.25 109 ARG A O 1
ATOM 917 N N . LEU A 1 110 ? 16.358 1.229 -14.791 1.00 89.50 110 LEU A N 1
ATOM 918 C CA . LEU A 1 110 ? 15.911 0.056 -14.027 1.00 89.50 110 LEU A CA 1
ATOM 919 C C . LEU A 1 110 ? 16.308 0.166 -12.557 1.00 89.50 110 LEU A C 1
ATOM 921 O O . LEU A 1 110 ? 15.470 -0.032 -11.684 1.00 89.50 110 LEU A O 1
ATOM 925 N N . LYS A 1 111 ? 17.555 0.554 -12.269 1.00 92.00 111 LYS A N 1
ATOM 926 C CA . LYS A 1 111 ? 18.020 0.744 -10.890 1.00 92.00 111 LYS A CA 1
ATOM 927 C C . LYS A 1 111 ? 17.191 1.796 -10.146 1.00 92.00 111 LYS A C 1
ATOM 929 O O . LYS A 1 111 ? 16.842 1.585 -8.988 1.00 92.00 111 LYS A O 1
ATOM 934 N N . GLN A 1 112 ? 16.843 2.901 -10.810 1.00 94.25 112 GLN A N 1
ATOM 935 C CA . GLN A 1 112 ? 15.941 3.910 -10.244 1.00 94.25 112 GLN A CA 1
ATOM 936 C C . GLN A 1 112 ? 14.535 3.352 -9.992 1.00 94.25 112 GLN A C 1
ATOM 938 O O . GLN A 1 112 ? 13.975 3.590 -8.927 1.00 94.25 112 GLN A O 1
ATOM 943 N N . LEU A 1 113 ? 13.967 2.598 -10.937 1.00 92.50 113 LEU A N 1
ATOM 944 C CA . LEU A 1 113 ? 12.625 2.025 -10.799 1.00 92.50 113 LEU A CA 1
ATOM 945 C C . LEU A 1 113 ? 12.550 1.001 -9.659 1.00 92.50 113 LEU A C 1
ATOM 947 O O . LEU A 1 113 ? 11.625 1.067 -8.853 1.00 92.50 113 LEU A O 1
ATOM 951 N N . TYR A 1 114 ? 13.552 0.129 -9.523 1.00 91.94 114 TYR A N 1
ATOM 952 C CA . TYR A 1 114 ? 13.648 -0.798 -8.392 1.00 91.94 114 TYR A CA 1
ATOM 953 C C . TYR A 1 114 ? 13.832 -0.075 -7.053 1.00 91.94 114 TYR A C 1
ATOM 955 O O . TYR A 1 114 ? 13.195 -0.439 -6.068 1.00 91.94 114 TYR A O 1
ATOM 963 N N . SER A 1 115 ? 14.634 0.993 -7.014 1.00 94.56 115 SER A N 1
ATOM 964 C CA . SER A 1 115 ? 14.756 1.824 -5.810 1.00 94.56 115 SER A CA 1
ATOM 965 C C . SER A 1 115 ? 13.427 2.494 -5.439 1.00 94.56 115 SER A C 1
ATOM 967 O O . SER A 1 115 ? 13.057 2.515 -4.268 1.00 94.56 115 SER A O 1
ATOM 969 N N . ASN A 1 116 ? 12.673 2.990 -6.422 1.00 93.88 116 ASN A N 1
ATOM 970 C CA . ASN A 1 116 ? 11.357 3.585 -6.188 1.00 93.88 116 ASN A CA 1
ATOM 971 C C . ASN A 1 116 ? 10.340 2.557 -5.674 1.00 93.88 116 ASN A C 1
ATOM 973 O O . ASN A 1 116 ? 9.549 2.888 -4.790 1.00 93.88 116 ASN A O 1
ATOM 977 N N . LEU A 1 117 ? 10.372 1.326 -6.197 1.00 93.19 117 LEU A N 1
ATOM 978 C CA . LEU A 1 117 ? 9.553 0.218 -5.699 1.00 93.19 117 LEU A CA 1
ATOM 979 C C . LEU A 1 117 ? 9.827 -0.045 -4.216 1.00 93.19 117 LEU A C 1
ATOM 981 O O . LEU A 1 117 ? 8.886 -0.061 -3.426 1.00 93.19 117 LEU A O 1
ATOM 985 N N . GLN A 1 118 ? 11.100 -0.151 -3.827 1.00 94.00 118 GLN A N 1
ATOM 986 C CA . GLN A 1 118 ? 11.481 -0.358 -2.430 1.00 94.00 118 GLN A CA 1
ATOM 987 C C . GLN A 1 118 ? 10.940 0.759 -1.520 1.00 94.00 118 GLN A C 1
ATOM 989 O O . GLN A 1 118 ? 10.323 0.485 -0.495 1.00 94.00 118 GLN A O 1
ATOM 994 N N . VAL A 1 119 ? 11.090 2.024 -1.926 1.00 95.44 119 VAL A N 1
ATOM 995 C CA . VAL A 1 119 ? 10.582 3.175 -1.156 1.00 95.44 119 VAL A CA 1
ATOM 996 C C . VAL A 1 119 ? 9.057 3.124 -0.986 1.00 95.44 119 VAL A C 1
ATOM 998 O O . VAL A 1 119 ? 8.531 3.522 0.054 1.00 95.44 119 VAL A O 1
ATOM 1001 N N . ILE A 1 120 ? 8.325 2.665 -2.000 1.00 93.31 120 ILE A N 1
ATOM 1002 C CA . ILE A 1 120 ? 6.863 2.512 -1.950 1.00 93.31 120 ILE A CA 1
ATOM 1003 C C . ILE A 1 120 ? 6.465 1.402 -0.976 1.00 93.31 120 ILE A C 1
ATOM 1005 O O . ILE A 1 120 ? 5.548 1.604 -0.179 1.00 93.31 120 ILE A O 1
ATOM 1009 N N . GLU A 1 121 ? 7.161 0.267 -0.986 1.00 91.81 121 GLU A N 1
ATOM 1010 C CA . GLU A 1 121 ? 6.901 -0.834 -0.051 1.00 91.81 121 GLU A CA 1
ATOM 1011 C C . GLU A 1 121 ? 7.227 -0.462 1.400 1.00 91.81 121 GLU A C 1
ATOM 1013 O O . GLU A 1 121 ? 6.447 -0.760 2.311 1.00 91.81 121 GLU A O 1
ATOM 1018 N N . GLU A 1 122 ? 8.323 0.263 1.626 1.00 94.38 122 GLU A N 1
ATOM 1019 C CA . GLU A 1 122 ? 8.675 0.786 2.948 1.00 94.38 122 GLU A CA 1
ATOM 1020 C C . GLU A 1 122 ? 7.605 1.760 3.460 1.00 94.38 122 GLU A C 1
ATOM 1022 O O . GLU A 1 122 ? 7.139 1.638 4.595 1.00 94.38 122 GLU A O 1
ATOM 1027 N N . LYS A 1 123 ? 7.140 2.690 2.615 1.00 93.69 123 LYS A N 1
ATOM 1028 C CA . LYS A 1 123 ? 6.071 3.634 2.978 1.00 93.69 123 LYS A CA 1
ATOM 1029 C C . LYS A 1 123 ? 4.747 2.936 3.276 1.00 93.69 123 LYS A C 1
ATOM 1031 O O . LYS A 1 123 ? 4.090 3.290 4.255 1.00 93.69 123 LYS A O 1
ATOM 1036 N N . ARG A 1 124 ? 4.373 1.932 2.474 1.00 93.81 124 ARG A N 1
ATOM 1037 C CA . ARG A 1 124 ? 3.199 1.087 2.734 1.00 93.81 124 ARG A CA 1
ATOM 1038 C C . ARG A 1 124 ? 3.299 0.443 4.112 1.00 93.81 124 ARG A C 1
ATOM 1040 O O . ARG A 1 124 ? 2.364 0.540 4.899 1.00 93.81 124 ARG A O 1
ATOM 1047 N N . THR A 1 125 ? 4.442 -0.169 4.409 1.00 93.75 125 THR A N 1
ATOM 1048 C CA . THR A 1 125 ? 4.682 -0.855 5.683 1.00 93.75 125 THR A CA 1
ATOM 1049 C C . THR A 1 125 ? 4.579 0.110 6.864 1.00 93.75 125 THR A C 1
ATOM 1051 O O . THR A 1 125 ? 3.884 -0.182 7.833 1.00 93.75 125 THR A O 1
ATOM 1054 N N . GLN A 1 126 ? 5.178 1.299 6.761 1.00 95.06 126 GLN A N 1
ATOM 1055 C CA . GLN A 1 126 ? 5.096 2.325 7.807 1.00 95.06 126 GLN A CA 1
ATOM 1056 C C . GLN A 1 126 ? 3.670 2.843 8.038 1.00 95.06 126 GLN A C 1
ATOM 1058 O O . GLN A 1 126 ? 3.292 3.120 9.177 1.00 95.06 126 GLN A O 1
ATOM 1063 N N . GLU A 1 127 ? 2.878 3.029 6.979 1.00 94.00 127 GLU A N 1
ATOM 1064 C CA . GLU A 1 127 ? 1.479 3.446 7.120 1.00 94.00 127 GLU A CA 1
ATOM 1065 C C . GLU A 1 127 ? 0.627 2.347 7.767 1.00 94.00 127 GLU A C 1
ATOM 1067 O O . GLU A 1 127 ? -0.134 2.644 8.690 1.00 94.00 127 GLU A O 1
ATOM 1072 N N . LEU A 1 128 ? 0.801 1.088 7.356 1.00 93.06 128 LEU A N 1
ATOM 1073 C CA . LEU A 1 128 ? 0.097 -0.047 7.959 1.00 93.06 128 LEU A CA 1
ATOM 1074 C C . LEU A 1 128 ? 0.479 -0.246 9.431 1.00 93.06 128 LEU A C 1
ATOM 1076 O O . LEU A 1 128 ? -0.397 -0.456 10.260 1.00 93.06 128 LEU A O 1
ATOM 1080 N N . GLU A 1 129 ? 1.754 -0.090 9.797 1.00 93.56 129 GLU A N 1
ATOM 1081 C CA . GLU A 1 129 ? 2.191 -0.189 11.197 1.00 93.56 129 GLU A CA 1
ATOM 1082 C C . GLU A 1 129 ? 1.549 0.895 12.085 1.00 93.56 129 GLU A C 1
ATOM 1084 O O . GLU A 1 129 ? 1.197 0.648 13.240 1.00 93.56 129 GLU A O 1
ATOM 1089 N N . LYS A 1 130 ? 1.356 2.111 11.555 1.00 94.50 130 LYS A N 1
ATOM 1090 C CA . LYS A 1 130 ? 0.641 3.184 12.271 1.00 94.50 130 LYS A CA 1
ATOM 1091 C C . LYS A 1 130 ? -0.834 2.847 12.476 1.00 94.50 130 LYS A C 1
ATOM 1093 O O . LYS A 1 130 ? -1.371 3.132 13.547 1.00 94.50 130 LYS A O 1
ATOM 1098 N N . LEU A 1 131 ? -1.483 2.264 11.468 1.00 92.25 131 LEU A N 1
ATOM 1099 C CA . LEU A 1 131 ? -2.877 1.827 11.564 1.00 92.25 131 LEU A CA 1
ATOM 1100 C C . LEU A 1 131 ? -3.033 0.669 12.551 1.00 92.25 131 LEU A C 1
ATOM 1102 O O . LEU A 1 131 ? -3.923 0.724 13.395 1.00 92.25 131 LEU A O 1
ATOM 1106 N N . GLU A 1 132 ? -2.110 -0.291 12.545 1.00 92.50 132 GLU A N 1
ATOM 1107 C CA . GLU A 1 132 ? -2.099 -1.408 13.491 1.00 92.50 132 GLU A CA 1
ATOM 1108 C C . GLU A 1 132 ? -1.894 -0.926 14.936 1.00 92.50 132 GLU A C 1
ATOM 1110 O O . GLU A 1 132 ? -2.635 -1.317 15.837 1.00 92.50 132 GLU A O 1
ATOM 1115 N N . LYS A 1 133 ? -0.970 0.016 15.179 1.00 93.44 13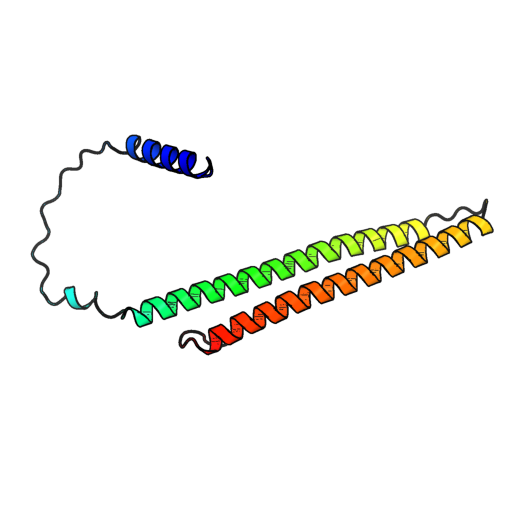3 LYS A N 1
ATOM 1116 C CA . LYS A 1 133 ? -0.825 0.652 16.504 1.00 93.44 133 LYS A CA 1
ATOM 1117 C C . LYS A 1 133 ? -2.124 1.317 16.953 1.00 93.44 133 LYS A C 1
ATOM 1119 O O . LYS A 1 133 ? -2.570 1.110 18.082 1.00 93.44 133 LYS A O 1
ATOM 1124 N N . ARG A 1 134 ? -2.774 2.060 16.054 1.00 91.25 134 ARG A N 1
ATOM 1125 C CA . ARG A 1 134 ? -4.066 2.699 16.326 1.00 91.25 134 ARG A CA 1
ATOM 1126 C C . ARG A 1 134 ? -5.158 1.666 16.617 1.00 91.25 134 ARG A C 1
ATOM 1128 O O . ARG A 1 134 ? -5.961 1.873 17.524 1.00 91.25 134 ARG A O 1
ATOM 1135 N N . ARG A 1 135 ? -5.174 0.545 15.894 1.00 89.81 135 ARG A N 1
ATOM 1136 C CA . ARG A 1 135 ? -6.094 -0.573 16.128 1.00 89.81 135 ARG A CA 1
ATOM 1137 C C . ARG A 1 135 ? -5.897 -1.150 17.524 1.00 89.81 135 ARG A C 1
ATOM 1139 O O . ARG A 1 135 ? -6.862 -1.268 18.271 1.00 89.81 135 ARG A O 1
ATOM 1146 N N . GLN A 1 136 ? -4.655 -1.428 17.913 1.00 89.69 136 GLN A N 1
ATOM 1147 C CA . GLN A 1 136 ? -4.332 -1.947 19.243 1.00 89.69 136 GLN A CA 1
ATOM 1148 C C . GLN A 1 136 ? -4.717 -0.979 20.364 1.00 89.69 136 GLN A C 1
ATOM 1150 O O . GLN A 1 136 ? -5.192 -1.415 21.409 1.00 89.69 136 GLN A O 1
ATOM 1155 N N . GLU A 1 137 ? -4.560 0.331 20.169 1.00 89.81 137 GLU A N 1
ATOM 1156 C CA . GLU A 1 137 ? -5.027 1.332 21.135 1.00 89.81 137 GLU A CA 1
ATOM 1157 C C . GLU A 1 137 ? -6.550 1.312 21.310 1.00 89.81 137 GLU A C 1
ATOM 1159 O O . GLU A 1 137 ? -7.039 1.409 22.436 1.00 89.81 137 GLU A O 1
ATOM 1164 N N . VAL A 1 138 ? -7.303 1.168 20.216 1.00 87.25 138 VAL A N 1
ATOM 1165 C CA . VAL A 1 138 ? -8.769 1.046 20.260 1.00 87.25 138 VAL A CA 1
ATOM 1166 C C . VAL A 1 138 ? -9.174 -0.251 20.962 1.00 87.25 138 VAL A C 1
ATOM 1168 O O . VAL A 1 138 ? -10.028 -0.220 21.845 1.00 87.25 138 VAL A O 1
ATOM 1171 N N . LEU A 1 139 ? -8.507 -1.368 20.660 1.00 84.25 139 LEU A N 1
ATOM 1172 C CA . LEU A 1 139 ? -8.748 -2.656 21.318 1.00 84.25 139 LEU A CA 1
ATOM 1173 C C . LEU A 1 139 ? -8.450 -2.606 22.823 1.00 84.25 139 LEU A C 1
ATOM 1175 O O . LEU A 1 139 ? -9.263 -3.066 23.617 1.00 84.25 139 LEU A O 1
ATOM 1179 N N . LYS A 1 140 ? -7.345 -1.977 23.242 1.00 86.12 140 LYS A N 1
ATOM 1180 C CA . LYS A 1 140 ? -7.017 -1.777 24.667 1.00 86.12 140 LYS A CA 1
ATOM 1181 C C . LYS A 1 140 ? -8.079 -0.958 25.400 1.00 86.12 140 LYS A C 1
ATOM 1183 O O . LYS A 1 140 ? -8.412 -1.265 26.540 1.00 86.12 140 LYS A O 1
ATOM 1188 N N . LYS A 1 141 ? -8.629 0.079 24.756 1.00 81.62 141 LYS A N 1
ATOM 1189 C CA . LYS A 1 141 ? -9.754 0.852 25.315 1.00 81.62 141 LYS A CA 1
ATOM 1190 C C . LYS A 1 141 ? -11.017 0.000 25.431 1.00 81.62 141 LYS A C 1
ATOM 1192 O O . LYS A 1 141 ? -11.798 0.194 26.358 1.00 81.62 141 LYS A O 1
ATOM 1197 N N . ALA A 1 142 ? -11.194 -0.946 24.516 1.00 76.81 142 ALA A N 1
ATOM 1198 C CA . ALA A 1 142 ? -12.330 -1.849 24.498 1.00 76.81 142 ALA A CA 1
ATOM 1199 C C . ALA A 1 142 ? -12.244 -2.961 25.558 1.00 76.81 142 ALA A C 1
ATOM 1201 O O . ALA A 1 142 ? -13.272 -3.322 26.117 1.00 76.81 142 ALA A O 1
ATOM 1202 N N . GLU A 1 143 ? -11.047 -3.446 25.913 1.00 72.56 143 GLU A N 1
ATOM 1203 C CA . GLU A 1 143 ? -10.854 -4.454 26.976 1.00 72.56 143 GLU A CA 1
ATOM 1204 C C . GLU A 1 143 ? -11.329 -3.982 28.366 1.00 72.56 143 GLU A C 1
ATOM 1206 O O . GLU A 1 143 ? -11.656 -4.804 29.218 1.00 72.56 143 GLU A O 1
ATOM 1211 N N . GLY A 1 144 ? -11.425 -2.667 28.594 1.00 65.81 144 GLY A N 1
ATOM 1212 C CA . GLY A 1 144 ? -12.032 -2.095 29.800 1.00 65.81 144 GLY A CA 1
ATOM 1213 C C . GLY A 1 144 ? -13.566 -2.025 29.781 1.00 65.81 144 GLY A C 1
ATOM 1214 O O . GLY A 1 144 ? -14.162 -1.675 30.801 1.00 65.81 144 GLY A O 1
ATOM 1215 N N . ASN A 1 145 ? -14.218 -2.328 28.651 1.00 62.81 145 ASN A N 1
ATOM 1216 C CA . ASN A 1 145 ? -15.669 -2.234 28.490 1.00 62.81 145 ASN A CA 1
ATOM 1217 C C . ASN A 1 145 ? -16.329 -3.622 28.669 1.00 62.81 145 ASN A C 1
ATOM 1219 O O . ASN A 1 145 ? -16.037 -4.541 27.901 1.00 62.81 145 ASN A O 1
ATOM 1223 N N . PRO A 1 146 ? -17.270 -3.795 29.623 1.00 61.81 146 PRO A N 1
ATOM 1224 C CA . PRO A 1 146 ? -17.919 -5.083 29.900 1.00 61.81 146 PRO A CA 1
ATOM 1225 C C . PRO A 1 146 ? -18.778 -5.630 28.744 1.00 61.81 146 PRO A C 1
ATOM 1227 O O . PRO A 1 146 ? -19.192 -6.788 28.792 1.00 61.81 146 PRO A O 1
ATOM 1230 N N . TYR A 1 147 ? -19.053 -4.826 27.713 1.00 60.47 147 TYR A N 1
ATOM 1231 C CA . TYR A 1 147 ? -19.789 -5.236 26.511 1.00 60.47 147 TYR A CA 1
ATOM 1232 C C . TYR A 1 147 ? -18.876 -5.668 25.357 1.00 60.47 147 TYR A C 1
ATOM 1234 O O . TYR A 1 147 ? -19.371 -6.163 24.344 1.00 60.47 147 TYR A O 1
ATOM 1242 N N . TYR A 1 148 ? -17.554 -5.538 25.501 1.00 58.28 148 TYR A N 1
ATOM 1243 C CA . TYR A 1 148 ? -16.605 -6.019 24.506 1.00 58.28 148 TYR A CA 1
ATOM 1244 C C . TYR A 1 148 ? -16.339 -7.518 24.701 1.00 58.28 148 TYR A C 1
ATOM 1246 O O . TYR A 1 148 ? -15.514 -7.930 25.516 1.00 58.28 148 TYR A O 1
ATOM 1254 N N . LYS A 1 149 ? -17.049 -8.370 23.953 1.00 55.81 149 LYS A N 1
ATOM 1255 C CA . LYS A 1 149 ? -16.649 -9.775 23.796 1.00 55.81 149 LYS A CA 1
ATOM 1256 C C . LYS A 1 149 ? -15.562 -9.848 22.727 1.00 55.81 149 LYS A C 1
ATOM 1258 O O . LYS A 1 149 ? -15.816 -9.464 21.589 1.00 55.81 149 LYS A O 1
ATOM 1263 N N . LYS A 1 150 ? -14.376 -10.356 23.093 1.00 50.12 150 LYS A N 1
ATOM 1264 C CA . LYS A 1 150 ? -13.370 -10.819 22.123 1.00 50.12 150 LYS A CA 1
ATOM 1265 C C . LYS A 1 150 ? -14.060 -11.815 21.184 1.00 50.12 150 LYS A C 1
ATOM 1267 O O . LYS A 1 150 ? -14.518 -12.855 21.658 1.00 50.12 150 LYS A O 1
ATOM 1272 N N . PHE A 1 151 ? -14.197 -11.442 19.915 1.00 46.56 151 PHE A N 1
ATOM 1273 C CA . PHE A 1 151 ? -14.493 -12.373 18.830 1.00 46.56 151 PHE A CA 1
ATOM 1274 C C . PHE A 1 151 ? -13.194 -13.032 18.376 1.00 46.56 151 PHE A C 1
ATOM 1276 O O . PHE A 1 151 ? -12.160 -12.322 18.368 1.00 46.56 151 PHE A O 1
#

pLDDT: mean 73.23, std 19.18, range [39.31, 95.5]

Organism: NCBI:txid1974543